Protein AF-A0A7J2IS42-F1 (afdb_monomer_lite)

Foldseek 3Di:
DWDKDKDKDKDWDAWDQQAWDDDPDDQETHFDWDADPVGFIKGWAQQVSVLVVVQVVCVVVVQDAFDADPVRHTPQPDPDDDLSSLLSCLVPHQSCLQQKDWADDPDPPDDIDIDHHQKGKHMKIWPDTDDFDWDWDFADDPPDDGTDTHIYHTDHRIMIIMMMMGRPVSRSDSD

Sequence (175 aa):
MRCFVNIGYLTKVNINSLNSGESPGTNIVVIKRLQDSKGDYYVYVSGQALRYYLKETMNELGMPLTKIDKKGKYKINASAKGKERYKEIVRNHPDLDLFGFMEAVREEKEMALRRWSPVKVSPLISIYPWKGESDLLTRRKEGQAGGDLVKVEVNAFNFMRGTIMVDVDAVGSYV

Radius of gyration: 20.94 Å; chains: 1; bounding box: 51×48×54 Å

Structure (mmCIF, N/CA/C/O backbone):
data_AF-A0A7J2IS42-F1
#
_entry.id   AF-A0A7J2IS42-F1
#
loop_
_atom_site.group_PDB
_atom_site.id
_atom_site.type_symbol
_atom_site.label_atom_id
_atom_site.label_alt_id
_atom_site.label_comp_id
_atom_site.label_asym_id
_atom_site.label_entity_id
_atom_site.label_seq_id
_atom_site.pdbx_PDB_ins_code
_atom_site.Cartn_x
_atom_site.Cartn_y
_atom_site.Cartn_z
_atom_site.occupancy
_atom_site.B_iso_or_equiv
_atom_site.auth_seq_id
_atom_site.auth_comp_id
_atom_site.auth_asym_id
_atom_site.auth_atom_id
_atom_site.pdbx_PDB_model_num
ATOM 1 N N . MET A 1 1 ? -23.969 -13.643 9.772 1.00 82.25 1 MET A N 1
ATOM 2 C CA . MET A 1 1 ? -22.985 -14.086 8.758 1.00 82.25 1 MET A CA 1
ATOM 3 C C . MET A 1 1 ? -22.180 -12.863 8.368 1.00 82.25 1 MET A C 1
ATOM 5 O O . MET A 1 1 ? -22.809 -11.833 8.190 1.00 82.25 1 MET A O 1
ATOM 9 N N . ARG A 1 2 ? -20.843 -12.947 8.339 1.00 92.31 2 ARG A N 1
ATOM 10 C CA . ARG A 1 2 ? -19.980 -11.784 8.079 1.00 92.31 2 ARG A CA 1
ATOM 11 C C . ARG A 1 2 ? -19.777 -11.580 6.572 1.00 92.31 2 ARG A C 1
ATOM 13 O O . ARG A 1 2 ? -19.490 -12.559 5.885 1.00 92.31 2 ARG A O 1
ATOM 20 N N . CYS A 1 3 ? -19.937 -10.361 6.067 1.00 96.56 3 CYS A N 1
ATOM 21 C CA . CYS A 1 3 ? -19.856 -10.006 4.653 1.00 96.56 3 CYS A CA 1
ATOM 22 C C . CYS A 1 3 ? -18.469 -9.471 4.274 1.00 96.56 3 CYS A C 1
ATOM 24 O O . CYS A 1 3 ? -17.939 -8.551 4.901 1.00 96.56 3 CYS A O 1
ATOM 26 N N . PHE A 1 4 ? -17.902 -10.024 3.200 1.00 97.00 4 PHE A N 1
ATOM 27 C CA . PHE A 1 4 ? -16.612 -9.614 2.653 1.00 97.00 4 PHE A CA 1
ATOM 28 C C . PHE A 1 4 ? -16.733 -9.304 1.163 1.00 97.00 4 PHE A C 1
ATOM 30 O O . PHE A 1 4 ? -17.318 -10.078 0.407 1.00 97.00 4 PHE A O 1
ATOM 37 N N . VAL A 1 5 ? -16.107 -8.210 0.736 1.00 98.00 5 VAL A N 1
ATOM 38 C CA . VAL A 1 5 ? -15.935 -7.848 -0.674 1.00 98.00 5 VAL A CA 1
ATOM 39 C C . VAL A 1 5 ? -14.477 -8.065 -1.058 1.00 98.00 5 VAL A C 1
ATOM 41 O O . VAL A 1 5 ? -13.568 -7.570 -0.391 1.00 98.00 5 VAL A O 1
ATOM 44 N N . ASN A 1 6 ? -14.250 -8.807 -2.138 1.00 97.62 6 ASN A N 1
ATOM 45 C CA . ASN A 1 6 ? -12.927 -9.043 -2.704 1.00 97.62 6 ASN A CA 1
ATOM 46 C C . ASN A 1 6 ? -12.843 -8.386 -4.086 1.00 97.62 6 ASN A C 1
ATOM 48 O O . ASN A 1 6 ? -13.653 -8.675 -4.963 1.00 97.62 6 ASN A O 1
ATOM 52 N N . ILE A 1 7 ? -11.868 -7.498 -4.257 1.00 97.50 7 ILE A N 1
ATOM 53 C CA . ILE A 1 7 ? -11.640 -6.725 -5.474 1.00 97.50 7 ILE A CA 1
ATOM 54 C C . ILE A 1 7 ? -10.262 -7.099 -6.011 1.00 97.50 7 ILE A C 1
ATOM 56 O O . ILE A 1 7 ? -9.243 -6.614 -5.518 1.00 97.50 7 ILE A O 1
ATOM 60 N N . GLY A 1 8 ? -10.226 -7.956 -7.028 1.00 97.19 8 GLY A N 1
ATOM 61 C CA . GLY A 1 8 ? -9.030 -8.202 -7.831 1.00 97.19 8 GLY A CA 1
ATOM 62 C C . GLY A 1 8 ? -8.955 -7.212 -8.990 1.00 97.19 8 GLY A C 1
ATOM 63 O O . GLY A 1 8 ? -9.964 -6.952 -9.640 1.00 97.19 8 GLY A O 1
ATOM 64 N N . TYR A 1 9 ? -7.776 -6.656 -9.258 1.00 95.69 9 TYR A N 1
ATOM 65 C CA . TYR A 1 9 ? -7.603 -5.684 -10.336 1.00 95.69 9 TYR A CA 1
ATOM 66 C C . TYR A 1 9 ? -6.261 -5.836 -11.051 1.00 95.69 9 TYR A C 1
ATOM 68 O O . TYR A 1 9 ? -5.261 -6.279 -10.476 1.00 95.69 9 TYR A O 1
ATOM 76 N N . LEU A 1 10 ? -6.264 -5.430 -12.321 1.00 95.88 10 LEU A N 1
ATOM 77 C CA . LEU A 1 10 ? -5.091 -5.266 -13.168 1.00 95.88 10 LEU A CA 1
ATOM 78 C C . LEU A 1 10 ? -5.017 -3.806 -13.596 1.00 95.88 10 LEU A C 1
ATOM 80 O O . LEU A 1 10 ? -5.980 -3.274 -14.144 1.00 95.88 10 LEU A O 1
ATOM 84 N N . THR A 1 11 ? -3.879 -3.165 -13.361 1.00 92.06 11 THR A N 1
ATOM 85 C CA . THR A 1 11 ? -3.641 -1.785 -13.786 1.00 92.06 11 THR A CA 1
ATOM 86 C C . THR A 1 11 ? -2.500 -1.732 -14.786 1.00 92.06 11 THR A C 1
ATOM 88 O O . THR A 1 11 ? -1.454 -2.352 -14.579 1.00 92.06 11 THR A O 1
ATOM 91 N N . LYS A 1 12 ? -2.702 -1.018 -15.895 1.00 91.88 12 LYS A N 1
ATOM 92 C CA . LYS A 1 12 ? -1.640 -0.771 -16.870 1.00 91.88 12 LYS A CA 1
ATOM 93 C C . LYS A 1 12 ? -0.715 0.305 -16.315 1.00 91.88 12 LYS A C 1
ATOM 95 O O . LYS A 1 12 ? -1.165 1.390 -15.959 1.00 91.88 12 LYS A O 1
ATOM 100 N N . VAL A 1 13 ? 0.578 0.016 -16.292 1.00 86.12 13 VAL A N 1
ATOM 101 C CA . VAL A 1 13 ? 1.616 0.941 -15.843 1.00 86.12 13 VAL A CA 1
ATOM 102 C C . VAL A 1 13 ? 2.564 1.181 -17.018 1.00 86.12 13 VAL A C 1
ATOM 104 O O . VAL A 1 13 ? 3.194 0.257 -17.532 1.00 86.12 13 VAL A O 1
ATOM 107 N N . ASN A 1 14 ? 2.615 2.429 -17.487 1.00 80.94 14 ASN A N 1
ATOM 108 C CA . ASN A 1 14 ? 3.615 2.879 -18.462 1.00 80.94 14 ASN A CA 1
ATOM 109 C C . ASN A 1 14 ? 4.920 3.235 -17.728 1.00 80.94 14 ASN A C 1
ATOM 111 O O . ASN A 1 14 ? 5.054 2.869 -16.569 1.00 80.94 14 ASN A O 1
ATOM 115 N N . ILE A 1 15 ? 5.857 3.935 -18.380 1.00 80.12 15 ILE A N 1
ATOM 116 C CA . ILE A 1 15 ? 7.155 4.341 -17.805 1.00 80.12 15 ILE A CA 1
ATOM 117 C C . ILE A 1 15 ? 6.951 4.950 -16.409 1.00 80.12 15 ILE A C 1
ATOM 119 O O . ILE A 1 15 ? 6.443 6.063 -16.283 1.00 80.12 15 ILE A O 1
ATOM 123 N N . ASN A 1 16 ? 7.278 4.189 -15.361 1.00 78.69 16 ASN A N 1
ATOM 124 C CA . ASN A 1 16 ? 6.993 4.594 -13.988 1.00 78.69 16 ASN A CA 1
ATOM 125 C C . ASN A 1 16 ? 7.941 3.951 -12.967 1.00 78.69 16 ASN A C 1
ATOM 127 O O . ASN A 1 16 ? 8.417 2.832 -13.155 1.00 78.69 16 ASN A O 1
ATOM 131 N N . SER A 1 17 ? 8.142 4.644 -11.847 1.00 87.00 17 SER A N 1
ATOM 132 C CA . SER A 1 17 ? 8.890 4.204 -10.666 1.00 87.00 17 SER A CA 1
ATOM 133 C C . SER A 1 17 ? 8.011 4.378 -9.421 1.00 87.00 17 SER A C 1
ATOM 135 O O . SER A 1 17 ? 8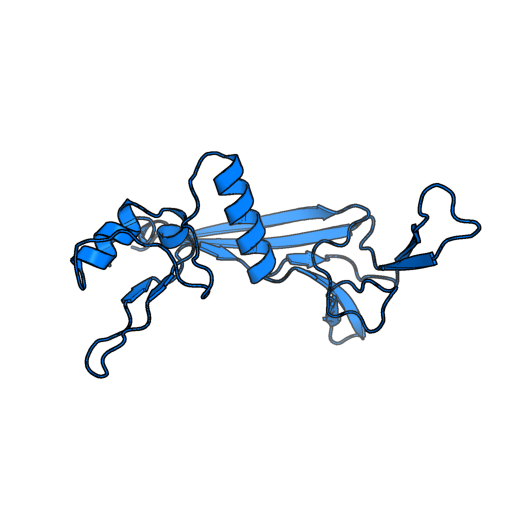.277 5.196 -8.547 1.00 87.00 17 SER A O 1
ATOM 137 N N . LEU A 1 18 ? 6.902 3.625 -9.375 1.00 86.38 18 LEU A N 1
ATOM 138 C CA . LEU A 1 18 ? 5.846 3.787 -8.362 1.00 86.38 18 LEU A CA 1
ATOM 139 C C . LEU A 1 18 ? 6.361 3.651 -6.929 1.00 86.38 18 LEU A C 1
ATOM 141 O O . LEU A 1 18 ? 5.939 4.391 -6.048 1.00 86.38 18 LEU A O 1
ATOM 145 N N . ASN A 1 19 ? 7.257 2.696 -6.674 1.00 90.50 19 ASN A N 1
ATOM 146 C CA . ASN A 1 19 ? 7.807 2.487 -5.343 1.00 90.50 19 ASN A CA 1
ATOM 147 C C . ASN A 1 19 ? 9.297 2.163 -5.410 1.00 90.50 19 ASN A C 1
ATOM 149 O O . ASN A 1 19 ? 9.695 1.028 -5.677 1.00 90.50 19 ASN A O 1
ATOM 153 N N . SER A 1 20 ? 10.113 3.178 -5.146 1.00 90.12 20 SER A N 1
ATOM 154 C CA . SER A 1 20 ? 11.564 3.042 -5.150 1.00 90.12 20 SER A CA 1
ATOM 155 C C . SER A 1 20 ? 12.0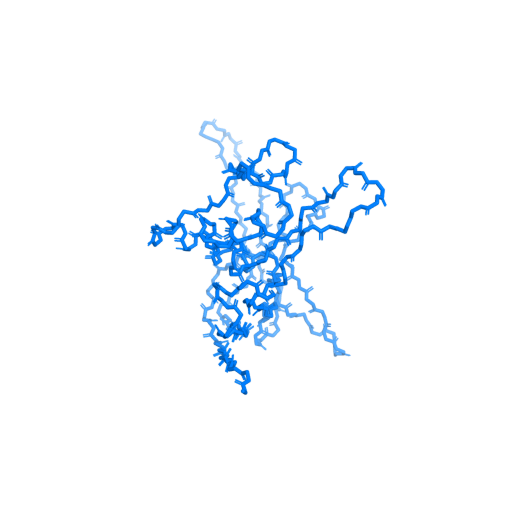72 2.331 -3.894 1.00 90.12 20 SER A C 1
ATOM 157 O O . SER A 1 20 ? 11.499 2.438 -2.803 1.00 90.12 20 SER A O 1
ATOM 159 N N . GLY A 1 21 ? 13.128 1.546 -4.075 1.00 86.50 21 GLY A N 1
ATOM 160 C CA . GLY A 1 21 ? 13.893 0.923 -3.005 1.00 86.50 21 GLY A CA 1
ATOM 161 C C . GLY A 1 21 ? 14.931 1.872 -2.417 1.00 86.50 21 GLY A C 1
ATOM 162 O O . GLY A 1 21 ? 15.019 3.043 -2.787 1.00 86.50 21 GLY A O 1
ATOM 163 N N . GLU A 1 22 ? 15.725 1.344 -1.493 1.00 85.19 22 GLU A N 1
ATOM 164 C CA . GLU A 1 22 ? 16.918 2.033 -1.015 1.00 85.19 22 GLU A CA 1
ATOM 165 C C . GLU A 1 22 ? 17.932 2.134 -2.152 1.00 85.19 22 GLU A C 1
ATOM 167 O O . GLU A 1 22 ? 18.241 1.138 -2.810 1.00 85.19 22 GLU A O 1
ATOM 172 N N . SER A 1 23 ? 18.414 3.347 -2.416 1.00 80.75 23 SER A N 1
ATOM 173 C CA . SER A 1 23 ? 19.363 3.548 -3.499 1.00 80.75 23 SER A CA 1
ATOM 174 C C . SER A 1 23 ? 20.772 3.109 -3.093 1.00 80.75 23 SER A C 1
ATOM 176 O O . SER A 1 23 ? 21.260 3.550 -2.053 1.00 80.75 23 SER A O 1
ATOM 178 N N . PRO A 1 24 ? 21.477 2.332 -3.938 1.00 79.88 24 PRO A N 1
ATOM 179 C CA . PRO A 1 24 ? 22.869 1.962 -3.701 1.00 79.88 24 PRO A CA 1
ATOM 180 C C . PRO A 1 24 ? 23.859 3.125 -3.912 1.00 79.88 24 PRO A C 1
ATOM 182 O O . PRO A 1 24 ? 25.057 2.942 -3.719 1.00 79.88 24 PRO A O 1
ATOM 185 N N . GLY A 1 25 ? 23.404 4.312 -4.338 1.00 79.69 25 GLY A N 1
ATOM 186 C CA . GLY A 1 25 ? 24.275 5.461 -4.591 1.00 79.69 25 GLY A CA 1
ATOM 187 C C . GLY A 1 25 ? 23.528 6.781 -4.795 1.00 79.69 25 GLY A C 1
ATOM 188 O O . GLY A 1 25 ? 22.305 6.842 -4.844 1.00 79.69 25 GLY A O 1
ATOM 189 N N . THR A 1 26 ? 24.266 7.879 -4.940 1.00 73.19 26 THR A N 1
ATOM 190 C CA . THR A 1 26 ? 23.688 9.237 -4.922 1.00 73.19 26 THR A CA 1
ATOM 191 C C . THR A 1 26 ? 22.896 9.623 -6.178 1.00 73.19 26 THR A C 1
ATOM 193 O O . THR A 1 26 ? 22.064 10.524 -6.105 1.00 73.19 26 THR A O 1
ATOM 196 N N . ASN A 1 27 ? 23.107 8.937 -7.309 1.00 85.56 27 ASN A N 1
ATOM 197 C CA . ASN A 1 27 ? 22.500 9.265 -8.610 1.00 85.56 27 ASN A CA 1
ATOM 198 C C . ASN A 1 27 ? 21.794 8.070 -9.279 1.00 85.56 27 ASN A C 1
ATOM 200 O O . ASN A 1 27 ? 21.657 8.021 -10.503 1.00 85.56 27 ASN A O 1
ATOM 204 N N . ILE A 1 28 ? 21.355 7.094 -8.485 1.00 88.69 28 ILE A N 1
ATOM 205 C CA . ILE A 1 28 ? 20.553 5.964 -8.963 1.00 88.69 28 ILE A CA 1
ATOM 206 C C . ILE A 1 28 ? 19.240 5.954 -8.181 1.00 88.69 28 ILE A C 1
ATOM 208 O O . ILE A 1 28 ? 19.220 6.255 -6.993 1.00 88.69 28 ILE A O 1
ATOM 212 N N . VAL A 1 29 ? 18.134 5.631 -8.836 1.00 90.31 29 VAL A N 1
ATOM 213 C CA . VAL A 1 29 ? 16.859 5.312 -8.192 1.00 90.31 29 VAL A CA 1
ATOM 214 C C . VAL A 1 29 ? 16.505 3.901 -8.616 1.00 90.31 29 VAL A C 1
ATOM 216 O O . VAL A 1 29 ? 16.302 3.645 -9.800 1.00 90.31 29 VAL A O 1
ATOM 219 N N . VAL A 1 30 ? 16.467 2.984 -7.654 1.00 92.75 30 VAL A N 1
ATOM 220 C CA . VAL A 1 30 ? 16.126 1.582 -7.912 1.00 92.75 30 VAL A CA 1
ATOM 221 C C . VAL A 1 30 ? 14.655 1.340 -7.634 1.00 92.75 30 VAL A C 1
ATOM 223 O O . VAL A 1 30 ? 14.099 1.877 -6.675 1.00 92.75 30 VAL A O 1
ATOM 226 N N . ILE A 1 31 ? 14.014 0.518 -8.453 1.00 92.94 31 ILE A N 1
ATOM 227 C CA . ILE A 1 31 ? 12.640 0.084 -8.212 1.00 92.94 31 ILE A CA 1
ATOM 228 C C . ILE A 1 31 ? 12.654 -1.107 -7.261 1.00 92.94 31 ILE A C 1
ATOM 230 O O . ILE A 1 31 ? 13.487 -2.008 -7.377 1.00 92.94 31 ILE A O 1
ATOM 234 N N . LYS A 1 32 ? 11.697 -1.158 -6.326 1.00 94.69 32 LYS A N 1
ATOM 235 C CA . LYS A 1 32 ? 11.507 -2.374 -5.536 1.00 94.69 32 LYS A CA 1
ATOM 236 C C . LYS A 1 32 ? 11.060 -3.517 -6.437 1.00 94.69 32 LYS A C 1
ATOM 238 O O . LYS A 1 32 ? 10.106 -3.394 -7.203 1.00 94.69 32 LYS A O 1
ATOM 243 N N . ARG A 1 33 ? 11.729 -4.654 -6.295 1.00 93.69 33 ARG A N 1
ATOM 244 C CA . ARG A 1 33 ? 11.474 -5.861 -7.074 1.00 93.69 33 ARG A CA 1
ATOM 245 C C . ARG A 1 33 ? 11.582 -7.107 -6.206 1.00 93.69 33 ARG A C 1
ATOM 247 O O . ARG A 1 33 ? 12.299 -7.108 -5.210 1.00 93.69 33 ARG A O 1
ATOM 254 N N . LEU A 1 34 ? 10.862 -8.151 -6.593 1.00 94.25 34 LEU A N 1
ATOM 255 C CA . LEU A 1 34 ? 10.933 -9.491 -6.014 1.00 94.25 34 LEU A CA 1
ATOM 256 C C . LEU A 1 34 ? 11.497 -10.448 -7.057 1.00 94.25 34 LEU A C 1
ATOM 258 O O . LEU A 1 34 ? 11.229 -10.266 -8.240 1.00 94.25 34 LEU A O 1
ATOM 262 N N . GLN A 1 35 ? 12.249 -11.454 -6.627 1.00 96.00 35 GLN A N 1
ATOM 263 C CA . GLN A 1 35 ? 12.743 -12.507 -7.509 1.00 96.00 35 GLN A CA 1
ATOM 264 C C . GLN A 1 35 ? 11.895 -13.766 -7.336 1.00 96.00 35 GLN A C 1
ATOM 266 O O . GLN A 1 35 ? 11.585 -14.143 -6.203 1.00 96.00 35 GLN A O 1
ATOM 271 N N . ASP A 1 36 ? 11.503 -14.399 -8.439 1.00 95.62 36 ASP A N 1
ATOM 272 C CA . ASP A 1 36 ? 10.858 -15.710 -8.396 1.00 95.62 36 ASP A CA 1
ATOM 273 C C . ASP A 1 36 ? 11.884 -16.856 -8.310 1.00 95.62 36 ASP A C 1
ATOM 275 O O . ASP A 1 36 ? 13.098 -16.651 -8.330 1.00 95.62 36 ASP A O 1
ATOM 279 N N . SER A 1 37 ? 11.401 -18.097 -8.222 1.00 96.25 37 SER A N 1
ATOM 280 C CA . SER A 1 37 ? 12.262 -19.283 -8.122 1.00 96.25 37 SER A CA 1
ATOM 281 C C . SER A 1 37 ? 13.085 -19.575 -9.384 1.00 96.25 37 SER A C 1
ATOM 283 O O . SER A 1 37 ? 13.959 -20.436 -9.343 1.00 96.25 37 SER A O 1
ATOM 285 N N . LYS A 1 38 ? 12.782 -18.924 -10.513 1.00 96.25 38 LYS A N 1
ATOM 286 C CA . LYS A 1 38 ? 13.505 -19.063 -11.786 1.00 96.25 38 LYS A CA 1
ATOM 287 C C . LYS A 1 38 ? 14.550 -17.964 -11.977 1.00 96.25 38 LYS A C 1
ATOM 289 O O . LYS A 1 38 ? 15.331 -18.033 -12.920 1.00 96.25 38 LYS A O 1
ATOM 294 N N . GLY A 1 39 ? 14.582 -16.982 -11.079 1.00 96.00 39 GLY A N 1
ATOM 295 C CA . GLY A 1 39 ? 15.507 -15.860 -11.127 1.00 96.00 39 GLY A CA 1
ATOM 296 C C . GLY A 1 39 ? 14.946 -14.617 -11.818 1.00 96.00 39 GLY A C 1
ATOM 297 O O . GLY A 1 39 ? 15.656 -13.612 -11.878 1.00 96.00 39 GLY A O 1
ATOM 298 N N . ASP A 1 40 ? 13.697 -14.645 -12.293 1.00 96.69 40 ASP A N 1
ATOM 299 C CA . ASP A 1 40 ? 13.052 -13.491 -12.918 1.00 96.69 40 ASP A CA 1
ATOM 300 C C . ASP A 1 40 ? 12.655 -12.456 -11.856 1.00 96.69 40 ASP A C 1
ATOM 302 O O . ASP A 1 40 ? 12.121 -12.790 -10.794 1.00 96.69 40 ASP A O 1
ATOM 306 N N . TYR A 1 41 ? 12.897 -11.177 -12.150 1.00 95.75 41 TYR A N 1
ATOM 307 C CA . TYR A 1 41 ? 12.531 -10.069 -11.270 1.00 95.75 41 TYR A CA 1
ATOM 308 C C . TYR A 1 41 ? 11.174 -9.476 -11.646 1.00 95.75 41 TYR A C 1
ATOM 310 O O . TYR A 1 41 ? 10.918 -9.192 -12.810 1.00 95.75 41 TYR A O 1
ATOM 318 N N . TYR A 1 42 ? 10.335 -9.191 -10.655 1.00 95.69 42 TYR A N 1
ATOM 319 C CA . TYR A 1 42 ? 9.023 -8.566 -10.820 1.00 95.69 42 TYR A CA 1
ATOM 320 C C . TYR A 1 42 ? 8.954 -7.284 -10.006 1.00 95.69 42 TYR A C 1
ATOM 322 O O . TYR A 1 42 ? 9.331 -7.267 -8.834 1.00 95.69 42 TYR A O 1
ATOM 330 N N . VAL A 1 43 ? 8.444 -6.214 -10.610 1.00 95.19 43 VAL A N 1
ATOM 331 C CA . VAL A 1 43 ? 8.283 -4.921 -9.939 1.00 95.19 43 VAL A CA 1
ATOM 332 C C . VAL A 1 43 ? 7.234 -5.040 -8.842 1.00 95.19 43 VAL A C 1
ATOM 334 O O . VAL A 1 43 ? 6.177 -5.638 -9.040 1.00 95.19 43 VAL A O 1
ATOM 337 N N . TYR A 1 44 ? 7.532 -4.455 -7.687 1.00 94.44 44 TYR A N 1
ATOM 338 C CA . TYR A 1 44 ? 6.771 -4.585 -6.454 1.00 94.44 44 TYR A CA 1
ATOM 339 C C . TYR A 1 44 ? 6.458 -3.210 -5.860 1.00 94.44 44 TYR A C 1
ATOM 341 O O . TYR A 1 44 ? 7.353 -2.407 -5.610 1.00 94.44 44 TYR A O 1
ATOM 349 N N . VAL A 1 45 ? 5.188 -2.960 -5.555 1.00 95.12 45 VAL A N 1
ATOM 350 C CA . VAL A 1 45 ? 4.754 -1.832 -4.718 1.00 95.12 45 VAL A CA 1
ATOM 351 C C . VAL A 1 45 ? 4.274 -2.394 -3.393 1.00 95.12 45 VAL A C 1
ATOM 353 O O . VAL A 1 45 ? 3.399 -3.262 -3.356 1.00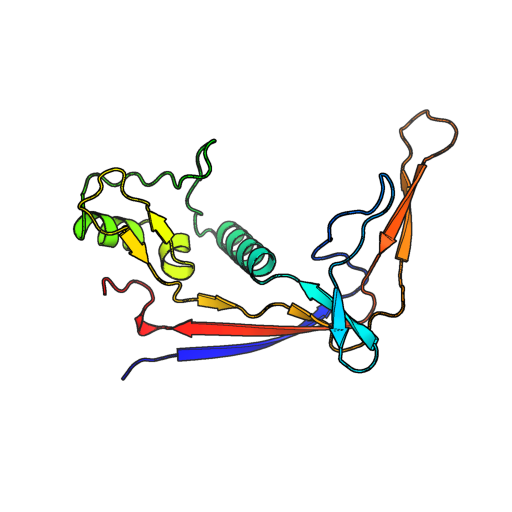 95.12 45 VAL A O 1
ATOM 356 N N . SER A 1 46 ? 4.837 -1.897 -2.291 1.00 95.38 46 SER A N 1
ATOM 357 C CA . SER A 1 46 ? 4.490 -2.410 -0.969 1.00 95.38 46 SER A CA 1
ATOM 358 C C . SER A 1 46 ? 3.032 -2.130 -0.602 1.00 95.38 46 SER A C 1
ATOM 360 O O . SER A 1 46 ? 2.456 -1.110 -0.980 1.00 95.38 46 SER A O 1
ATOM 362 N N . GLY A 1 47 ? 2.445 -2.998 0.228 1.00 94.56 47 GLY A N 1
ATOM 363 C CA . GLY A 1 47 ? 1.109 -2.749 0.780 1.00 94.56 47 GLY A CA 1
ATOM 364 C C . GLY A 1 47 ? 1.036 -1.453 1.603 1.00 94.56 47 GLY A C 1
ATOM 365 O O . GLY A 1 47 ? -0.008 -0.814 1.652 1.00 94.56 47 GLY A O 1
ATOM 366 N N . GLN A 1 48 ? 2.149 -1.019 2.207 1.00 93.12 48 GLN A N 1
ATOM 367 C CA . GLN A 1 48 ? 2.235 0.273 2.897 1.00 93.12 48 GLN A CA 1
ATOM 368 C C . GLN A 1 48 ? 2.103 1.448 1.921 1.00 93.12 48 GLN A C 1
ATOM 370 O O . GLN A 1 48 ? 1.319 2.356 2.182 1.00 93.12 48 GLN A O 1
ATOM 375 N N . ALA A 1 49 ? 2.824 1.407 0.796 1.00 94.31 49 ALA A N 1
ATOM 376 C CA . ALA A 1 49 ? 2.746 2.432 -0.239 1.00 94.31 49 ALA A CA 1
ATOM 377 C C . ALA A 1 49 ? 1.343 2.480 -0.857 1.00 94.31 49 ALA A C 1
ATOM 379 O O . ALA A 1 49 ? 0.748 3.546 -0.948 1.00 94.31 49 ALA A O 1
ATOM 380 N N . LEU A 1 50 ? 0.758 1.321 -1.171 1.00 94.00 50 LEU A N 1
ATOM 381 C CA . LEU A 1 50 ? -0.595 1.260 -1.720 1.00 94.00 50 LEU A CA 1
ATOM 382 C C . LEU A 1 50 ? -1.652 1.812 -0.748 1.00 94.00 50 LEU A C 1
ATOM 384 O O . LEU A 1 50 ? -2.548 2.540 -1.163 1.00 94.00 50 LEU A O 1
ATOM 388 N N . ARG A 1 51 ? -1.540 1.516 0.554 1.00 94.38 51 ARG A N 1
ATOM 389 C CA . ARG A 1 51 ? -2.423 2.112 1.574 1.00 94.38 51 ARG A CA 1
ATOM 390 C C . ARG A 1 51 ? -2.251 3.618 1.672 1.00 94.38 51 ARG A C 1
ATOM 392 O O . ARG A 1 51 ? -3.240 4.313 1.869 1.00 94.38 51 ARG A O 1
ATOM 399 N N . TYR A 1 52 ? -1.020 4.106 1.553 1.00 92.81 52 TYR A N 1
ATOM 400 C CA . TYR A 1 52 ? -0.755 5.536 1.505 1.00 92.81 52 TYR A CA 1
ATOM 401 C C . TYR A 1 52 ? -1.448 6.179 0.296 1.00 92.81 52 TYR A C 1
ATOM 403 O O . TYR A 1 52 ? -2.211 7.117 0.487 1.00 92.81 52 TYR A O 1
ATOM 411 N N . TYR A 1 53 ? -1.313 5.607 -0.905 1.00 93.31 53 TYR A N 1
ATOM 412 C CA . TYR A 1 53 ? -1.996 6.115 -2.102 1.00 93.31 53 TYR A CA 1
ATOM 413 C C . TYR A 1 53 ? -3.517 6.128 -1.950 1.00 93.31 53 TYR A C 1
ATOM 415 O O . TYR A 1 53 ? -4.146 7.129 -2.263 1.00 93.31 53 TYR A O 1
ATOM 423 N N . LEU A 1 54 ? -4.111 5.060 -1.403 1.00 93.81 54 LEU A N 1
ATOM 424 C CA . LEU A 1 54 ? -5.553 5.024 -1.143 1.00 93.81 54 LEU A CA 1
ATOM 425 C C . LEU A 1 54 ? -5.992 6.122 -0.165 1.00 93.81 54 LEU A C 1
ATOM 427 O O . LEU A 1 54 ? -7.029 6.742 -0.381 1.00 93.81 54 LEU A O 1
ATOM 431 N N . LYS A 1 55 ? -5.211 6.381 0.892 1.00 93.44 55 LYS A N 1
ATOM 432 C CA . LYS A 1 55 ? -5.486 7.477 1.831 1.00 93.44 55 LYS A CA 1
ATOM 433 C C . LYS A 1 55 ? -5.398 8.842 1.148 1.00 93.44 55 LYS A C 1
ATOM 435 O O . LYS A 1 55 ? -6.297 9.653 1.334 1.00 93.44 55 LYS A O 1
ATOM 440 N N . GLU A 1 56 ? -4.366 9.091 0.347 1.00 93.31 56 GLU A N 1
ATOM 441 C CA . GLU A 1 56 ? -4.246 10.348 -0.405 1.00 93.31 56 GLU A CA 1
ATOM 442 C C . GLU A 1 56 ? -5.427 10.533 -1.369 1.00 93.31 56 GLU A C 1
ATOM 444 O O . GLU A 1 56 ? -6.069 11.578 -1.347 1.00 93.31 56 GLU A O 1
ATOM 449 N N . THR A 1 57 ? -5.825 9.494 -2.111 1.00 93.56 57 THR A N 1
ATOM 450 C CA . THR A 1 57 ? -7.022 9.552 -2.967 1.00 93.56 57 THR A CA 1
ATOM 451 C C . THR A 1 57 ? -8.294 9.826 -2.162 1.00 93.56 57 THR A C 1
ATOM 453 O O . THR A 1 57 ? -9.138 10.608 -2.585 1.00 93.56 57 THR A O 1
ATOM 456 N N . MET A 1 58 ? -8.455 9.232 -0.977 1.00 92.81 58 MET A N 1
ATOM 457 C CA . MET A 1 58 ? -9.589 9.551 -0.100 1.00 92.81 58 MET A CA 1
ATOM 458 C C . MET A 1 58 ? -9.596 11.026 0.314 1.00 92.81 58 MET A C 1
ATOM 460 O O . MET A 1 58 ? -10.658 11.645 0.313 1.00 92.81 58 MET A O 1
ATOM 464 N N . ASN A 1 59 ? -8.425 11.592 0.612 1.00 93.25 59 ASN A N 1
ATOM 465 C CA . ASN A 1 59 ? -8.270 13.012 0.917 1.00 93.25 59 ASN A CA 1
ATOM 466 C C . ASN A 1 59 ? -8.685 13.898 -0.264 1.00 93.25 59 ASN A C 1
ATOM 468 O O . ASN A 1 59 ? -9.440 14.851 -0.083 1.00 93.25 59 ASN A O 1
ATOM 472 N N . GLU A 1 60 ? -8.239 13.556 -1.475 1.00 94.00 60 GLU A N 1
ATOM 473 C CA . GLU A 1 60 ? -8.607 14.245 -2.720 1.00 94.00 60 GLU A CA 1
ATOM 474 C C . GLU A 1 60 ? -10.116 14.179 -2.998 1.00 94.00 60 GLU A C 1
ATOM 476 O O . GLU A 1 60 ? -10.703 15.147 -3.476 1.00 94.00 60 GLU A O 1
ATOM 481 N N . LEU A 1 61 ? -10.765 13.068 -2.635 1.00 94.81 61 LEU A N 1
ATOM 482 C CA . LEU A 1 61 ? -12.217 12.879 -2.732 1.00 94.81 61 LEU A CA 1
ATOM 483 C C . LEU A 1 61 ? -13.006 13.546 -1.587 1.00 94.81 61 LEU A C 1
ATOM 485 O O . LEU A 1 61 ? -14.217 13.357 -1.480 1.00 94.81 61 LEU A O 1
ATOM 489 N N . GLY A 1 62 ? -12.345 14.332 -0.731 1.00 92.00 62 GLY A N 1
ATOM 490 C CA . GLY A 1 62 ? -12.980 15.114 0.331 1.00 92.00 62 GLY A CA 1
ATOM 491 C C . GLY A 1 62 ? -13.153 14.380 1.661 1.00 92.00 62 GLY A C 1
ATOM 492 O O . GLY A 1 62 ? -13.804 14.907 2.563 1.00 92.00 62 GLY A O 1
ATOM 493 N N . MET A 1 63 ? -12.572 13.188 1.824 1.00 90.25 63 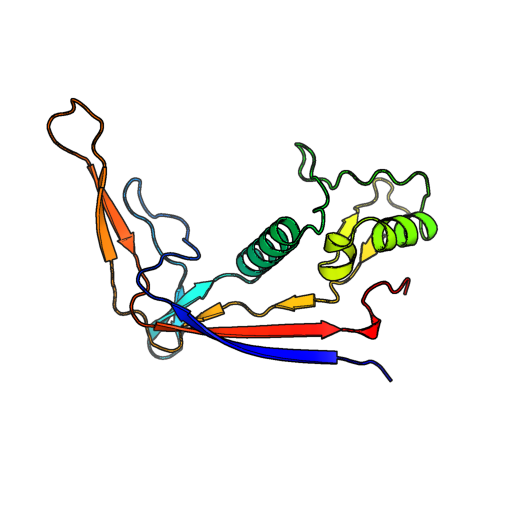MET A N 1
ATOM 494 C CA . MET A 1 63 ? -12.568 12.478 3.100 1.00 90.25 63 MET A CA 1
ATOM 495 C C . MET A 1 63 ? -11.331 12.871 3.923 1.00 90.25 63 MET A C 1
ATOM 497 O O . MET A 1 63 ? -10.214 12.502 3.562 1.00 90.25 63 MET A O 1
ATOM 501 N N . PRO A 1 64 ? -11.490 13.593 5.046 1.00 85.44 64 PRO A N 1
ATOM 502 C CA . PRO A 1 64 ? -10.356 14.137 5.777 1.00 85.44 64 PRO A CA 1
ATOM 503 C C . PRO A 1 64 ? -9.503 13.030 6.403 1.00 85.44 64 PRO A C 1
ATOM 505 O O . PRO A 1 64 ? -10.012 12.147 7.096 1.00 85.44 64 PRO A O 1
ATOM 508 N N . LEU A 1 65 ? -8.186 13.120 6.211 1.00 91.25 65 LEU A N 1
ATOM 509 C CA . LEU A 1 65 ? -7.231 12.233 6.870 1.00 91.25 65 LEU A CA 1
ATOM 510 C C . LEU A 1 65 ? -6.928 12.680 8.296 1.00 91.25 65 LEU A C 1
ATOM 512 O O . LEU A 1 65 ? -6.750 13.869 8.590 1.00 91.25 65 LEU A O 1
ATOM 516 N N . THR A 1 66 ? -6.777 11.704 9.188 1.00 91.62 66 THR A N 1
ATOM 517 C CA . THR A 1 66 ? -6.346 11.973 10.556 1.00 91.62 66 THR A CA 1
ATOM 518 C C . THR A 1 66 ? -4.917 12.498 10.582 1.00 91.62 66 THR A C 1
ATOM 520 O O . THR A 1 66 ? -3.964 11.811 10.214 1.00 91.62 66 THR A O 1
ATOM 523 N N . LYS A 1 67 ? -4.758 13.731 11.071 1.00 88.56 67 LYS A N 1
ATOM 524 C CA . LYS A 1 67 ? -3.452 14.387 11.176 1.00 88.56 67 LYS A CA 1
ATOM 525 C C . LYS A 1 67 ? -2.541 13.640 12.140 1.00 88.56 67 LYS A C 1
ATOM 527 O O . LYS A 1 67 ? -2.977 13.141 13.176 1.00 88.56 67 LYS A O 1
ATOM 532 N N . ILE A 1 68 ? -1.253 13.657 11.833 1.00 85.38 68 ILE A N 1
ATOM 533 C CA . ILE A 1 68 ? -0.199 13.091 12.668 1.00 85.38 68 ILE A CA 1
ATOM 534 C C . ILE A 1 68 ? 0.619 14.245 13.275 1.00 85.38 68 ILE A C 1
ATOM 536 O O . ILE A 1 68 ? 0.757 15.315 12.678 1.00 85.38 68 ILE A O 1
ATOM 540 N N . ASP A 1 69 ? 1.092 14.089 14.508 1.00 84.44 69 ASP A N 1
ATOM 541 C CA . ASP A 1 69 ? 2.003 15.033 15.152 1.00 84.44 69 ASP A CA 1
ATOM 542 C C . ASP A 1 69 ? 3.473 14.813 14.742 1.00 84.44 69 ASP A C 1
ATOM 544 O O . ASP A 1 69 ? 3.818 13.874 14.028 1.00 84.44 69 ASP A O 1
ATOM 548 N N . LYS A 1 70 ? 4.377 15.682 15.215 1.00 83.38 70 LYS A N 1
ATOM 549 C CA . LYS A 1 70 ? 5.821 15.576 14.923 1.00 83.38 70 LYS A CA 1
ATOM 550 C C . LYS A 1 70 ? 6.467 14.287 15.461 1.00 83.38 70 LYS A C 1
ATOM 552 O O . LYS A 1 70 ? 7.609 14.005 15.122 1.00 83.38 70 LYS A O 1
ATOM 557 N N . LYS A 1 71 ? 5.772 13.535 16.321 1.00 79.38 71 LYS A N 1
ATOM 558 C CA . LYS A 1 71 ? 6.225 12.274 16.924 1.00 79.38 71 LYS A CA 1
ATOM 559 C C . LYS A 1 71 ? 5.579 11.051 16.263 1.00 79.38 71 LYS A C 1
ATOM 561 O O . LYS A 1 71 ? 5.732 9.947 16.779 1.00 79.38 71 LYS A O 1
ATOM 566 N N . GLY A 1 72 ? 4.847 11.226 15.162 1.00 72.81 72 GLY A N 1
ATOM 567 C CA . GLY A 1 72 ? 4.200 10.116 14.467 1.00 72.81 72 GLY A CA 1
ATOM 568 C C . GLY A 1 72 ? 2.894 9.642 15.115 1.00 72.81 72 GLY A C 1
ATOM 569 O O . GLY A 1 72 ? 2.400 8.578 14.752 1.00 72.81 72 GLY A O 1
ATOM 570 N N . LYS A 1 73 ? 2.317 10.392 16.066 1.00 80.06 73 LYS A N 1
ATOM 571 C CA . LYS A 1 73 ? 1.058 10.021 16.733 1.00 80.06 73 LYS A CA 1
ATOM 572 C C . LYS A 1 73 ? -0.143 10.702 16.093 1.00 80.06 73 LYS A C 1
ATOM 574 O O . LYS A 1 73 ? -0.093 11.889 15.775 1.00 80.06 73 LYS A O 1
ATOM 579 N N . TYR A 1 74 ? -1.242 9.966 15.955 1.00 82.25 74 TYR A N 1
ATOM 580 C CA . TYR A 1 74 ? -2.506 10.528 15.490 1.00 82.25 74 TYR A CA 1
ATOM 581 C C . TYR A 1 74 ? -3.015 11.602 16.458 1.00 82.25 74 TYR A C 1
ATOM 583 O O . TYR A 1 74 ? -3.106 11.385 17.668 1.00 82.25 74 TYR A O 1
ATOM 591 N N . LYS A 1 75 ? -3.371 12.767 15.916 1.00 83.75 75 LYS A N 1
ATOM 592 C CA . LYS A 1 75 ? -4.027 13.854 16.642 1.00 83.75 75 LYS A CA 1
ATOM 593 C C . LYS A 1 75 ? -5.517 13.558 16.737 1.00 83.75 75 LYS A C 1
ATOM 595 O O . LYS A 1 75 ? -6.311 14.032 15.929 1.00 83.75 75 LYS A O 1
ATOM 600 N N . ILE A 1 76 ? -5.861 12.737 17.718 1.00 81.62 76 ILE A N 1
ATOM 601 C CA . ILE A 1 76 ? -7.235 12.346 18.014 1.00 81.62 76 ILE A CA 1
ATOM 602 C C . ILE A 1 76 ? -7.731 13.238 19.149 1.00 81.62 76 ILE A C 1
ATOM 604 O O . ILE A 1 76 ? -7.334 13.063 20.305 1.00 81.62 76 ILE A O 1
ATOM 608 N N . ASN A 1 77 ? -8.602 14.188 18.815 1.00 70.75 77 ASN A N 1
ATOM 609 C CA . ASN A 1 77 ? -9.294 15.019 19.795 1.00 70.75 77 ASN A CA 1
ATOM 610 C C . ASN A 1 77 ? -10.487 14.235 20.343 1.00 70.75 77 ASN A C 1
ATOM 612 O O . ASN A 1 77 ? -11.618 14.499 19.963 1.00 70.75 77 ASN A O 1
ATOM 616 N N . ALA A 1 78 ? -10.208 13.248 21.192 1.00 71.00 78 ALA A N 1
ATOM 617 C CA . ALA A 1 78 ? -11.236 12.495 21.894 1.00 71.00 78 ALA A CA 1
ATOM 618 C C . ALA A 1 78 ? -11.168 12.797 23.389 1.00 71.00 78 ALA A C 1
ATOM 620 O O . ALA A 1 78 ? -10.104 12.669 24.004 1.00 71.00 78 ALA A O 1
ATOM 621 N N . SER A 1 79 ? -12.299 13.227 23.949 1.00 72.00 79 SER A N 1
ATOM 622 C CA . SER A 1 79 ? -12.425 13.562 25.376 1.00 72.00 79 SER A CA 1
ATOM 623 C C . SER A 1 79 ? -12.648 12.315 26.238 1.00 72.00 79 SER A C 1
ATOM 625 O O . SER A 1 79 ? -12.313 12.304 27.424 1.00 72.00 79 SER A O 1
ATOM 627 N N . ALA A 1 80 ? -13.162 11.244 25.630 1.00 78.44 80 ALA A N 1
ATOM 628 C CA . ALA A 1 80 ? -13.461 9.990 26.295 1.00 78.44 80 ALA A CA 1
ATOM 629 C C . ALA A 1 80 ? -12.235 9.065 26.442 1.00 78.44 80 ALA A C 1
ATOM 631 O O . ALA A 1 80 ? -11.227 9.190 25.738 1.00 78.44 80 ALA A O 1
ATOM 632 N N . LYS A 1 81 ? -12.345 8.087 27.354 1.00 79.31 81 LYS A N 1
ATOM 633 C CA . LYS A 1 81 ? -11.368 7.003 27.574 1.00 79.31 81 LYS A CA 1
ATOM 634 C C . LYS A 1 81 ? -11.964 5.633 27.220 1.00 79.31 81 LYS A C 1
ATOM 636 O O . LYS A 1 81 ? -13.182 5.469 27.148 1.00 79.31 81 LYS A O 1
ATOM 641 N N . GLY A 1 82 ? -11.099 4.641 27.000 1.00 81.75 82 GLY A N 1
ATOM 642 C CA . GLY A 1 82 ? -11.494 3.244 26.791 1.00 81.75 82 GLY A CA 1
ATOM 643 C C . GLY A 1 82 ? -12.456 3.035 25.614 1.00 81.75 82 GLY A C 1
ATOM 644 O O . GLY A 1 82 ? -12.212 3.502 24.502 1.00 81.75 82 GLY A O 1
ATOM 645 N N . LYS A 1 83 ? -13.565 2.324 25.853 1.00 84.94 83 LYS A N 1
ATOM 646 C CA . LYS A 1 83 ? -14.554 1.973 24.814 1.00 84.94 83 LYS A CA 1
ATOM 647 C C . LYS A 1 83 ? -15.219 3.189 24.168 1.00 84.94 83 LYS A C 1
ATOM 649 O O . LYS A 1 83 ? -15.478 3.166 22.971 1.00 84.94 83 LYS A O 1
ATOM 654 N N . GLU A 1 84 ? -15.477 4.249 24.926 1.00 87.62 84 GLU A N 1
ATOM 655 C CA . GLU A 1 84 ? -16.085 5.461 24.365 1.00 87.62 84 GLU A CA 1
ATOM 656 C C . GLU A 1 84 ? -15.100 6.211 23.462 1.00 87.62 84 GLU A C 1
ATOM 658 O O . GLU A 1 84 ? -15.477 6.661 22.383 1.00 87.62 84 GLU A O 1
ATOM 663 N N . ARG A 1 85 ? -13.804 6.208 23.812 1.00 88.12 85 ARG A N 1
ATOM 664 C CA . ARG A 1 85 ? -12.740 6.702 22.922 1.00 88.12 85 ARG A CA 1
ATOM 665 C C . ARG A 1 85 ? -12.706 5.935 21.602 1.00 88.12 85 ARG A C 1
ATOM 667 O O . ARG A 1 85 ? -12.581 6.545 20.548 1.00 88.12 85 ARG A O 1
ATOM 674 N N . TYR A 1 86 ? -12.828 4.607 21.648 1.00 89.94 86 TYR A N 1
ATOM 675 C CA . TYR A 1 86 ? -12.870 3.775 20.440 1.00 89.94 86 TYR A CA 1
ATOM 676 C C . TYR A 1 86 ? -14.011 4.185 19.505 1.00 89.94 86 TYR A C 1
ATOM 678 O O . TYR A 1 86 ? -13.781 4.400 18.317 1.00 89.94 86 TYR A O 1
ATOM 686 N N . LYS A 1 87 ? -15.224 4.348 20.050 1.00 91.38 87 LYS A N 1
ATOM 687 C CA . LYS A 1 87 ? -16.399 4.778 19.280 1.00 91.38 87 LYS A CA 1
ATOM 688 C C . LYS A 1 87 ? -16.208 6.167 18.677 1.00 91.38 87 LYS A C 1
ATOM 690 O O . LYS A 1 87 ? -16.524 6.367 17.509 1.00 91.38 87 LYS A O 1
ATOM 695 N N . GLU A 1 88 ? -15.667 7.105 19.454 1.00 91.00 88 GLU A N 1
ATOM 696 C CA . GLU A 1 88 ? -15.378 8.467 18.998 1.00 91.00 88 GLU A CA 1
ATOM 697 C C . GLU A 1 88 ? -14.364 8.471 17.845 1.00 91.00 88 GLU A C 1
ATOM 699 O O . GLU A 1 88 ? -14.576 9.155 16.844 1.00 91.00 88 GLU A O 1
ATOM 704 N N . ILE A 1 89 ? -13.311 7.647 17.933 1.00 91.62 89 ILE A N 1
ATOM 705 C CA . ILE A 1 89 ? -12.329 7.488 16.854 1.00 91.62 89 ILE A CA 1
ATOM 706 C C . ILE A 1 89 ? -12.996 6.938 15.595 1.00 91.62 89 ILE A C 1
ATOM 708 O O . ILE A 1 89 ? -12.889 7.553 14.540 1.00 91.62 89 ILE A O 1
ATOM 712 N N . VAL A 1 90 ? -13.705 5.812 15.698 1.00 92.94 90 VAL A N 1
ATOM 713 C CA . VAL A 1 90 ? -14.354 5.167 14.543 1.00 92.94 90 VAL A CA 1
ATOM 714 C C . VAL A 1 90 ? -15.357 6.108 13.869 1.00 92.94 90 VAL A C 1
ATOM 716 O O . VAL A 1 90 ? -15.419 6.161 12.646 1.00 92.94 90 VAL A O 1
ATOM 719 N N . ARG A 1 91 ? -16.104 6.900 14.648 1.00 91.75 91 ARG A N 1
ATOM 720 C CA . ARG A 1 91 ? -17.111 7.831 14.124 1.00 91.75 91 ARG A CA 1
ATOM 721 C C . ARG A 1 91 ? -16.515 9.070 13.452 1.00 91.75 91 ARG A C 1
ATOM 723 O O . ARG A 1 91 ? -17.072 9.540 12.465 1.00 91.75 91 ARG A O 1
ATOM 730 N N . ASN A 1 92 ? -15.428 9.617 13.997 1.00 91.56 92 ASN A N 1
ATOM 731 C CA . ASN A 1 92 ? -14.890 10.915 13.571 1.00 91.56 92 ASN A CA 1
ATOM 732 C C . ASN A 1 92 ? -13.674 10.804 12.636 1.00 91.56 92 ASN A C 1
ATOM 734 O O . ASN A 1 92 ? -13.299 11.794 12.010 1.00 91.56 92 ASN A O 1
ATOM 738 N N . HIS A 1 93 ? -13.051 9.626 12.540 1.00 93.12 93 HIS A N 1
ATOM 739 C CA . HIS A 1 93 ? -11.816 9.403 11.789 1.00 93.12 93 HIS A CA 1
ATOM 740 C C . HIS A 1 93 ? -11.978 8.247 10.786 1.00 93.12 93 HIS A C 1
ATOM 742 O O . HIS A 1 93 ? -11.543 7.123 11.059 1.00 93.12 93 HIS A O 1
ATOM 748 N N . PRO A 1 94 ? -12.579 8.496 9.608 1.00 93.00 94 PRO A N 1
ATOM 749 C CA . PRO A 1 94 ? -12.924 7.437 8.658 1.00 93.00 94 PRO A CA 1
ATOM 750 C C . PRO A 1 94 ? -11.699 6.707 8.084 1.00 93.00 94 PRO A C 1
ATOM 752 O O . PRO A 1 94 ? -11.763 5.517 7.782 1.00 93.00 94 PRO A O 1
ATOM 755 N N . ASP A 1 95 ? -10.538 7.362 7.985 1.00 94.00 95 ASP A N 1
ATOM 756 C CA . ASP A 1 95 ? -9.308 6.691 7.560 1.00 94.00 95 ASP A CA 1
ATOM 757 C C . ASP A 1 95 ? -8.778 5.708 8.620 1.00 94.00 95 ASP A C 1
ATOM 759 O O . ASP A 1 95 ? -8.200 4.677 8.271 1.00 94.00 95 ASP A O 1
ATOM 763 N N . LEU A 1 96 ? -8.991 5.991 9.909 1.00 94.19 96 LEU A N 1
ATOM 764 C CA . LEU A 1 96 ? -8.660 5.078 11.006 1.00 94.19 96 LEU A CA 1
ATOM 765 C C . LEU A 1 96 ? -9.699 3.970 11.154 1.00 94.19 96 LEU A C 1
ATOM 767 O O . LEU A 1 96 ? -9.339 2.850 11.518 1.00 94.19 96 LEU A O 1
ATOM 771 N N . ASP A 1 97 ? -10.961 4.259 10.839 1.00 95.19 97 ASP A N 1
ATOM 772 C CA . ASP A 1 97 ? -12.005 3.248 10.713 1.00 95.19 97 ASP A CA 1
ATOM 773 C C . ASP A 1 97 ? -11.624 2.212 9.641 1.00 95.19 97 ASP A C 1
ATOM 775 O O . ASP A 1 97 ? -11.523 1.022 9.939 1.00 95.19 97 ASP A O 1
ATOM 779 N N . LEU A 1 98 ? -11.306 2.666 8.425 1.00 95.50 98 LEU A N 1
ATOM 780 C CA . LEU A 1 98 ? -11.041 1.801 7.271 1.00 95.50 98 LEU A CA 1
ATOM 781 C C . LEU A 1 98 ? -9.666 1.127 7.289 1.00 95.50 98 LEU A C 1
ATOM 783 O O . LEU A 1 98 ? -9.540 -0.026 6.864 1.00 95.50 98 LEU A O 1
ATOM 787 N N . PHE A 1 99 ? -8.630 1.820 7.773 1.00 95.31 99 PHE A N 1
ATOM 788 C CA . PHE A 1 99 ? -7.253 1.314 7.770 1.00 95.31 99 PHE A CA 1
ATOM 789 C C . PHE A 1 99 ? -6.732 0.896 9.148 1.00 95.31 99 PHE A C 1
ATOM 791 O O . PHE A 1 99 ? -5.585 0.446 9.272 1.00 95.31 99 PHE A O 1
ATOM 798 N N . GLY A 1 100 ? -7.571 0.974 10.174 1.00 93.69 100 GLY A N 1
ATOM 799 C CA . GLY A 1 100 ? -7.211 0.611 11.532 1.00 93.69 100 GLY A CA 1
ATOM 800 C C . GLY A 1 100 ? -6.226 1.581 12.184 1.00 93.69 100 GLY A C 1
ATOM 801 O O . GLY A 1 100 ? -5.590 2.429 11.553 1.00 93.69 100 GLY A O 1
ATOM 802 N N . PHE A 1 101 ? -6.079 1.412 13.491 1.00 91.88 101 PHE A N 1
ATOM 803 C CA . PHE A 1 101 ? -5.163 2.180 14.320 1.00 91.88 101 PHE A CA 1
ATOM 804 C C . PHE A 1 101 ? -4.719 1.350 15.523 1.00 91.88 101 PHE A C 1
A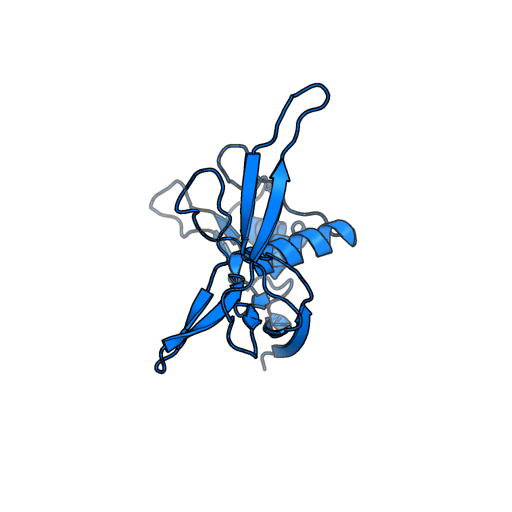TOM 806 O O . PHE A 1 101 ? -5.327 0.334 15.872 1.00 91.88 101 PHE A O 1
ATOM 813 N N . MET A 1 102 ? -3.645 1.796 16.162 1.00 89.31 102 MET A N 1
ATOM 814 C CA . MET A 1 102 ? -3.183 1.260 17.432 1.00 89.31 102 MET A CA 1
ATOM 815 C C . MET A 1 102 ? -2.693 2.424 18.285 1.00 89.31 102 MET A C 1
ATOM 817 O O . MET A 1 102 ? -1.730 3.099 17.922 1.00 89.31 102 MET A O 1
ATOM 821 N N . GLU A 1 103 ? -3.365 2.668 19.401 1.00 83.56 103 GLU A N 1
ATOM 822 C CA . GLU A 1 103 ? -2.938 3.626 20.412 1.00 83.56 103 GLU A CA 1
ATOM 823 C C . GLU A 1 103 ? -2.268 2.851 21.549 1.00 83.56 103 GLU A C 1
ATOM 825 O O . GLU A 1 103 ? -2.912 2.098 22.282 1.00 83.56 103 GLU A O 1
ATOM 830 N N . ALA A 1 104 ? -0.944 2.991 21.650 1.00 76.62 104 ALA A N 1
ATOM 831 C CA . ALA A 1 104 ? -0.177 2.393 22.734 1.00 76.62 104 ALA A CA 1
ATOM 832 C C . ALA A 1 104 ? -0.556 3.060 24.062 1.00 76.62 104 ALA A C 1
ATOM 834 O O . ALA A 1 104 ? -0.520 4.292 24.165 1.00 76.62 104 ALA A O 1
ATOM 835 N N . VAL A 1 105 ? -0.889 2.256 25.073 1.00 69.56 105 VAL A N 1
ATOM 836 C CA . VAL A 1 105 ? -1.177 2.780 26.411 1.00 69.56 105 VAL A CA 1
ATOM 837 C C . VAL A 1 105 ? 0.125 3.106 27.128 1.00 69.56 105 VAL A C 1
ATOM 839 O O . VAL A 1 105 ? 1.150 2.467 26.902 1.00 69.56 105 VAL A O 1
ATOM 842 N N . ARG A 1 106 ? 0.098 4.154 27.954 1.00 61.59 106 ARG A N 1
ATOM 843 C CA . ARG A 1 106 ? 1.265 4.596 28.733 1.00 61.59 106 ARG A CA 1
ATOM 844 C C . ARG A 1 106 ? 1.403 3.867 30.070 1.00 61.59 106 ARG A C 1
ATOM 846 O O . ARG A 1 106 ? 2.464 3.953 30.672 1.00 61.59 106 ARG A O 1
ATOM 853 N N . GLU A 1 107 ? 0.353 3.188 30.522 1.00 61.78 107 GLU A N 1
ATOM 854 C CA . GLU A 1 107 ? 0.296 2.499 31.812 1.00 61.78 107 GLU A CA 1
ATOM 855 C C . GLU A 1 107 ? 0.240 0.981 31.603 1.00 61.78 107 GLU A C 1
ATOM 857 O O . GLU A 1 107 ? -0.483 0.491 30.738 1.00 61.78 107 GLU A O 1
ATOM 862 N N . GLU A 1 108 ? 0.992 0.234 32.414 1.00 57.59 108 GLU A N 1
ATOM 863 C CA . GLU A 1 108 ? 1.237 -1.211 32.252 1.00 57.59 108 GLU A CA 1
ATOM 864 C C . GLU A 1 108 ? -0.012 -2.101 32.400 1.00 57.59 108 GLU A C 1
ATOM 866 O O . GLU A 1 108 ? 0.030 -3.280 32.055 1.00 57.59 108 GLU A O 1
ATOM 871 N N . LYS A 1 109 ? -1.129 -1.565 32.912 1.00 57.97 109 LYS A N 1
ATOM 872 C CA . LYS A 1 109 ? -2.339 -2.337 33.254 1.00 57.97 109 LYS A CA 1
ATOM 873 C C . LYS A 1 109 ? -3.488 -2.221 32.249 1.00 57.97 109 LYS A C 1
ATOM 875 O O . LYS A 1 109 ? -4.509 -2.880 32.433 1.00 57.97 109 LYS A O 1
ATOM 880 N N . GLU A 1 110 ? -3.349 -1.420 31.196 1.00 64.38 110 GLU A N 1
ATOM 881 C CA . GLU A 1 110 ? -4.395 -1.240 30.185 1.00 64.38 110 GLU A CA 1
ATOM 882 C C . GLU A 1 110 ? -3.985 -1.846 28.834 1.00 64.38 110 GLU A C 1
ATOM 884 O O . GLU A 1 110 ? -2.857 -1.695 28.366 1.00 64.38 110 GLU A O 1
ATOM 889 N N . MET A 1 111 ? -4.922 -2.537 28.176 1.00 69.44 111 MET A N 1
ATOM 890 C CA . MET A 1 111 ? -4.703 -3.058 26.825 1.00 69.44 111 MET A CA 1
ATOM 891 C C . MET A 1 111 ? -4.694 -1.922 25.797 1.00 69.44 111 MET A C 1
ATOM 893 O O . MET A 1 111 ? -5.537 -1.027 25.842 1.00 69.44 111 MET A O 1
ATOM 897 N N . ALA A 1 112 ? -3.768 -1.994 24.834 1.00 80.44 112 ALA A N 1
ATOM 898 C CA . ALA A 1 112 ? -3.682 -1.043 23.727 1.00 80.44 112 ALA A CA 1
ATOM 899 C C . ALA A 1 112 ? -5.021 -0.913 22.993 1.00 80.44 112 ALA A C 1
ATOM 901 O O . ALA A 1 112 ? -5.626 -1.914 22.596 1.00 80.44 112 ALA A O 1
ATOM 902 N N . LEU A 1 113 ? -5.461 0.328 22.769 1.00 87.25 113 LEU A N 1
ATOM 903 C CA . LEU A 1 113 ? -6.669 0.590 21.998 1.00 87.25 113 LEU A CA 1
ATOM 904 C C . LEU A 1 113 ? -6.366 0.298 20.532 1.00 87.25 113 LEU A C 1
ATOM 906 O O . LEU A 1 113 ? -5.562 0.988 19.904 1.00 87.25 113 LEU A O 1
ATOM 910 N N . ARG A 1 114 ? -6.977 -0.751 19.988 1.00 90.69 114 ARG A N 1
ATOM 911 C CA . ARG A 1 114 ? -6.633 -1.265 18.666 1.00 90.69 114 ARG A CA 1
ATOM 912 C C . ARG A 1 114 ? -7.870 -1.464 17.816 1.00 90.69 114 ARG A C 1
ATOM 914 O O . ARG A 1 114 ? -8.833 -2.082 18.252 1.00 90.69 114 ARG A O 1
ATOM 921 N N . ARG A 1 115 ? -7.765 -1.049 16.557 1.00 92.81 115 ARG A N 1
ATOM 922 C CA . ARG A 1 115 ? -8.683 -1.430 15.490 1.00 92.81 115 ARG A CA 1
ATOM 923 C C . ARG A 1 115 ? -7.940 -2.201 14.417 1.00 92.81 115 ARG A C 1
ATOM 925 O O . ARG A 1 115 ? -6.982 -1.701 13.822 1.00 92.81 115 ARG A O 1
ATOM 932 N N . TRP A 1 116 ? -8.389 -3.420 14.155 1.00 93.94 116 TRP A N 1
ATOM 933 C CA . TRP A 1 116 ? -7.936 -4.169 12.992 1.00 93.94 116 TRP A CA 1
ATOM 934 C C . TRP A 1 116 ? -8.516 -3.556 11.734 1.00 93.94 116 TRP A C 1
ATOM 936 O O . TRP A 1 116 ? -9.708 -3.295 11.682 1.00 93.94 116 TRP A O 1
ATOM 946 N N . SER A 1 117 ? -7.676 -3.368 10.722 1.00 96.06 117 SER A N 1
ATOM 947 C CA . SER A 1 117 ? -8.096 -2.778 9.457 1.00 96.06 117 SER A CA 1
ATOM 948 C C . SER A 1 117 ? -9.196 -3.597 8.768 1.00 96.06 117 SER A C 1
ATOM 950 O O . SER A 1 117 ? -8.918 -4.740 8.361 1.00 96.06 117 SER A O 1
ATOM 952 N N . PRO A 1 118 ? -10.396 -3.026 8.559 1.00 96.81 118 PRO A N 1
ATOM 953 C CA . PRO A 1 118 ? -11.412 -3.613 7.690 1.00 96.81 118 PRO A CA 1
ATOM 954 C C . PRO A 1 118 ? -10.927 -3.749 6.244 1.00 96.81 118 PRO A C 1
ATOM 956 O O . PRO A 1 118 ? -11.193 -4.768 5.609 1.00 96.81 118 PRO A O 1
ATOM 959 N N . VAL A 1 119 ? -10.143 -2.778 5.753 1.00 97.19 119 VAL A N 1
ATOM 960 C CA . VAL A 1 119 ? -9.595 -2.772 4.388 1.00 97.19 119 VAL A CA 1
ATOM 961 C C . VAL A 1 119 ? -8.176 -3.336 4.371 1.00 97.19 119 VAL A C 1
ATOM 963 O O . VAL A 1 119 ? -7.244 -2.761 4.941 1.00 97.19 119 VAL A O 1
ATOM 966 N N . LYS A 1 120 ? -7.980 -4.472 3.711 1.00 96.44 120 LYS A N 1
ATOM 967 C CA . LYS A 1 120 ? -6.673 -5.116 3.532 1.00 96.44 120 LYS A CA 1
ATOM 968 C C . LYS A 1 120 ? -6.290 -5.051 2.066 1.00 96.44 120 LYS A C 1
ATOM 970 O O . LYS A 1 120 ? -7.133 -5.247 1.199 1.00 96.44 120 LYS A O 1
ATOM 975 N N . VAL A 1 121 ? -5.018 -4.791 1.798 1.00 96.69 121 VAL A N 1
ATOM 976 C CA . VAL A 1 121 ? -4.496 -4.716 0.433 1.00 96.69 121 VAL A CA 1
ATOM 977 C C . VAL A 1 121 ? -3.353 -5.703 0.277 1.00 96.69 121 VAL A C 1
ATOM 979 O O . VAL A 1 121 ? -2.528 -5.844 1.184 1.00 96.69 121 VAL A O 1
ATOM 982 N N . SER A 1 122 ? -3.296 -6.383 -0.862 1.00 95.75 122 SER A N 1
ATOM 983 C CA . SER A 1 122 ? -2.077 -7.065 -1.276 1.00 95.75 122 SER A CA 1
ATOM 984 C C . SER A 1 122 ? -1.046 -6.029 -1.732 1.00 95.75 122 SER A C 1
ATOM 986 O O . SER A 1 122 ? -1.407 -4.912 -2.111 1.00 95.75 122 SER A O 1
ATOM 988 N N . PRO A 1 123 ? 0.241 -6.389 -1.772 1.00 94.75 123 PRO A N 1
ATOM 989 C CA . PRO A 1 123 ? 1.182 -5.660 -2.604 1.00 94.75 123 PRO A CA 1
ATOM 990 C C . PRO A 1 123 ? 0.741 -5.672 -4.072 1.00 94.75 123 PRO A C 1
ATOM 992 O O . PRO A 1 123 ? 0.007 -6.571 -4.500 1.00 94.75 123 PRO A O 1
ATOM 995 N N . LEU A 1 124 ? 1.218 -4.692 -4.835 1.00 95.00 124 LEU A N 1
ATOM 996 C CA . LEU A 1 124 ? 1.053 -4.663 -6.284 1.00 95.00 124 LEU A CA 1
ATOM 997 C C . LEU A 1 124 ? 2.281 -5.311 -6.925 1.00 95.00 124 LEU A C 1
ATOM 999 O O . LEU A 1 124 ? 3.404 -4.919 -6.609 1.00 95.00 124 LEU A O 1
ATOM 1003 N N . ILE A 1 125 ? 2.087 -6.284 -7.811 1.00 95.75 125 ILE A N 1
ATOM 1004 C CA . ILE A 1 125 ? 3.190 -7.020 -8.452 1.00 95.75 125 ILE A CA 1
ATOM 1005 C C . ILE A 1 125 ? 3.014 -6.971 -9.968 1.00 95.75 125 ILE A C 1
ATOM 1007 O O . ILE A 1 125 ? 1.890 -7.121 -10.449 1.00 95.75 125 ILE A O 1
ATOM 1011 N N . SER A 1 126 ? 4.090 -6.756 -10.727 1.00 95.81 126 SER A N 1
ATOM 1012 C CA . SER A 1 126 ? 4.023 -6.809 -12.190 1.00 95.81 126 SER A CA 1
ATOM 1013 C C . SER A 1 126 ? 3.631 -8.199 -12.701 1.00 95.81 126 SER A C 1
ATOM 1015 O O . SER A 1 126 ? 3.925 -9.214 -12.074 1.00 95.81 126 SER A O 1
ATOM 1017 N N . ILE A 1 127 ? 2.938 -8.251 -13.840 1.00 95.62 127 ILE A N 1
ATOM 1018 C CA . ILE A 1 127 ? 2.605 -9.509 -14.519 1.00 95.62 127 ILE A CA 1
ATOM 1019 C C . ILE A 1 127 ? 3.827 -10.021 -15.270 1.00 95.62 127 ILE A C 1
ATOM 1021 O O . ILE A 1 127 ? 4.146 -11.203 -15.186 1.00 95.62 127 ILE A O 1
ATOM 1025 N N . TYR A 1 128 ? 4.505 -9.132 -15.997 1.00 94.62 128 TYR A N 1
ATOM 1026 C CA . TYR A 1 128 ? 5.683 -9.495 -16.769 1.00 94.62 128 TYR A CA 1
ATOM 1027 C C . TYR A 1 128 ? 6.965 -9.213 -15.979 1.00 94.62 128 TYR A C 1
ATOM 1029 O O . TYR A 1 128 ? 6.998 -8.232 -15.214 1.00 94.62 128 TYR A O 1
ATOM 1037 N N . PRO A 1 129 ? 8.013 -10.039 -16.163 1.00 94.88 129 PRO A N 1
ATOM 1038 C CA . PRO A 1 129 ? 9.318 -9.788 -15.574 1.00 94.88 129 PRO A CA 1
ATOM 1039 C C . PRO A 1 129 ? 9.893 -8.452 -16.042 1.00 94.88 129 PRO A C 1
ATOM 1041 O O . PRO A 1 129 ? 9.810 -8.108 -17.220 1.00 94.88 129 PRO A O 1
ATOM 1044 N N . TRP A 1 130 ? 10.512 -7.734 -15.117 1.00 94.06 130 TRP A N 1
ATOM 1045 C CA . TRP A 1 130 ? 11.330 -6.561 -15.383 1.00 94.06 130 TRP A CA 1
ATOM 1046 C C . TRP A 1 130 ? 12.619 -6.970 -16.099 1.00 94.06 130 TRP A C 1
ATOM 1048 O O . TRP A 1 130 ? 13.250 -7.961 -15.717 1.00 94.06 130 TRP A O 1
ATOM 1058 N N . LYS A 1 131 ? 13.017 -6.225 -17.134 1.00 91.31 131 LYS A N 1
ATOM 1059 C CA . LYS A 1 131 ? 14.141 -6.587 -18.013 1.00 91.31 131 LYS A CA 1
ATOM 1060 C C . LYS A 1 131 ? 15.333 -5.641 -17.906 1.00 91.31 131 LYS A C 1
ATOM 1062 O O . LYS A 1 131 ? 16.248 -5.727 -18.720 1.00 91.31 131 LYS A O 1
ATOM 1067 N N . GLY A 1 132 ? 15.378 -4.800 -16.876 1.00 90.50 132 GLY A N 1
ATOM 1068 C CA . GLY A 1 132 ? 16.513 -3.905 -16.644 1.00 90.50 132 GLY A CA 1
ATOM 1069 C C . GLY A 1 132 ? 16.288 -2.484 -17.146 1.00 90.50 132 GLY A C 1
ATOM 1070 O O . GLY A 1 132 ? 17.255 -1.744 -17.319 1.00 90.50 132 GLY A O 1
ATOM 1071 N N . GLU A 1 133 ? 15.040 -2.108 -17.421 1.00 90.69 133 GLU A N 1
ATOM 1072 C CA . GLU A 1 133 ? 14.711 -0.821 -18.012 1.00 90.69 133 GLU A CA 1
ATOM 1073 C C . GLU A 1 133 ? 15.093 0.330 -17.078 1.00 90.69 133 GLU A C 1
ATOM 1075 O O . GLU A 1 133 ? 14.813 0.328 -15.874 1.00 90.69 133 GLU A O 1
ATOM 1080 N N . SER A 1 134 ? 15.724 1.350 -17.654 1.00 91.88 134 SER A N 1
ATOM 1081 C CA . SER A 1 134 ? 16.097 2.561 -16.938 1.00 91.88 134 SER A CA 1
ATOM 1082 C C . SER A 1 134 ? 16.009 3.782 -17.831 1.00 91.88 134 SER A C 1
ATOM 1084 O O . SER A 1 134 ? 16.401 3.720 -18.994 1.00 91.88 134 SER A O 1
ATOM 1086 N N . ASP A 1 135 ? 15.575 4.886 -17.245 1.00 90.94 135 ASP A N 1
ATOM 1087 C CA . ASP A 1 135 ? 15.607 6.216 -17.828 1.00 90.94 135 ASP A CA 1
ATOM 1088 C C . ASP A 1 135 ? 16.849 6.980 -17.336 1.00 90.94 135 ASP A C 1
ATOM 1090 O O . ASP A 1 135 ? 17.219 6.902 -16.158 1.00 90.94 135 ASP A O 1
ATOM 1094 N N . LEU A 1 136 ? 17.521 7.687 -18.245 1.00 90.88 136 LEU A N 1
ATOM 1095 C CA . LEU A 1 136 ? 18.720 8.475 -17.962 1.00 90.88 136 LEU A CA 1
ATOM 1096 C C . LEU A 1 136 ? 18.367 9.957 -18.016 1.00 90.88 136 LEU A C 1
ATOM 1098 O O . LEU A 1 136 ? 18.286 10.571 -19.079 1.00 90.88 136 LEU A O 1
ATOM 1102 N N . LEU A 1 137 ? 18.196 10.539 -16.836 1.00 89.94 137 LEU A N 1
ATOM 1103 C CA . LEU A 1 137 ? 17.852 11.939 -16.665 1.00 89.94 137 LEU A CA 1
ATOM 1104 C C . LEU A 1 137 ? 19.118 12.789 -16.580 1.00 89.94 137 LEU A C 1
ATOM 1106 O O . LEU A 1 137 ? 20.126 12.378 -16.007 1.00 89.94 137 LEU A O 1
ATOM 1110 N N . THR A 1 138 ? 19.043 14.016 -17.094 1.00 87.81 138 THR A N 1
ATOM 1111 C CA . THR A 1 138 ? 20.079 15.032 -16.873 1.00 87.81 138 THR A CA 1
ATOM 1112 C C . THR A 1 138 ? 19.565 16.069 -15.890 1.00 87.81 138 THR A C 1
ATOM 1114 O O . THR A 1 138 ? 18.635 16.818 -16.188 1.00 87.81 138 THR A O 1
ATOM 1117 N N . ARG A 1 139 ? 20.185 16.144 -14.714 1.00 83.31 139 ARG A N 1
ATOM 1118 C CA . ARG A 1 139 ? 19.896 17.181 -13.728 1.00 83.31 139 ARG A CA 1
ATOM 1119 C C . ARG A 1 139 ? 20.813 18.368 -13.982 1.00 83.31 139 ARG A C 1
ATOM 1121 O O . ARG A 1 139 ? 22.011 18.317 -13.703 1.00 83.31 139 ARG A O 1
ATOM 1128 N N . ARG A 1 140 ? 20.228 19.447 -14.498 1.00 84.38 140 ARG A N 1
ATOM 1129 C CA . ARG A 1 140 ? 20.926 20.700 -14.786 1.00 84.38 140 ARG A CA 1
ATOM 1130 C C . ARG A 1 140 ? 20.297 21.846 -14.007 1.00 84.38 140 ARG A C 1
ATOM 1132 O O . ARG A 1 140 ? 19.076 21.961 -13.974 1.00 84.38 140 ARG A O 1
ATOM 1139 N N . LYS A 1 141 ? 21.123 22.690 -13.390 1.00 81.31 141 LYS A N 1
ATOM 1140 C CA . LYS A 1 141 ? 20.673 23.977 -12.848 1.00 81.31 141 LYS A CA 1
ATOM 1141 C C . LYS A 1 141 ? 20.834 25.056 -13.913 1.00 81.31 141 LYS A C 1
ATOM 1143 O O . LYS A 1 141 ? 21.759 24.996 -14.726 1.00 81.31 141 LYS A O 1
ATOM 1148 N N . GLU A 1 142 ? 19.932 26.027 -13.912 1.00 82.81 142 GLU A N 1
ATOM 1149 C CA . GLU A 1 142 ? 20.0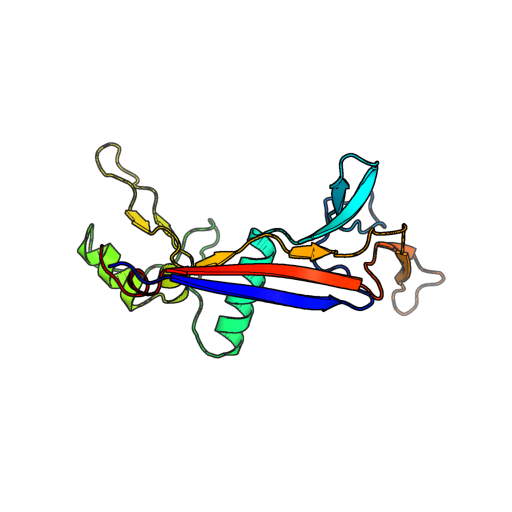08 27.175 -14.813 1.00 82.81 142 GLU A CA 1
ATOM 1150 C C . GLU A 1 142 ? 21.356 27.902 -14.634 1.00 82.81 142 GLU A C 1
ATOM 1152 O O . GLU A 1 142 ? 21.811 28.113 -13.511 1.00 82.81 142 GLU A O 1
ATOM 1157 N N . GLY A 1 143 ? 22.046 28.196 -15.743 1.00 80.75 143 GLY A N 1
ATOM 1158 C CA . GLY A 1 143 ? 23.376 28.824 -15.742 1.00 80.75 143 GLY A CA 1
ATOM 1159 C C . GLY A 1 143 ? 24.581 27.890 -15.520 1.00 80.75 143 GLY A C 1
ATOM 1160 O O . GLY A 1 143 ? 25.716 28.342 -15.646 1.00 80.75 143 GLY A O 1
ATOM 1161 N N . GLN A 1 144 ? 24.388 26.595 -15.238 1.00 81.69 144 GLN A N 1
ATOM 1162 C CA . GLN A 1 144 ? 25.495 25.648 -15.024 1.00 81.69 144 GLN A CA 1
ATOM 1163 C C . GLN A 1 144 ? 25.997 25.027 -16.343 1.00 81.69 144 GLN A C 1
ATOM 1165 O O . GLN A 1 144 ? 25.217 24.497 -17.138 1.00 81.69 144 GLN A O 1
ATOM 1170 N N . ALA A 1 145 ? 27.314 25.024 -16.578 1.00 76.56 145 ALA A N 1
ATOM 1171 C CA . ALA A 1 145 ? 27.936 24.228 -17.643 1.00 76.56 145 ALA A CA 1
ATOM 1172 C C . ALA A 1 145 ? 28.004 22.742 -17.231 1.00 76.56 145 ALA A C 1
ATOM 1174 O O . ALA A 1 145 ? 28.462 22.427 -16.135 1.00 76.56 145 ALA A O 1
ATOM 1175 N N . GLY A 1 146 ? 27.538 21.832 -18.096 1.00 77.44 146 GLY A N 1
ATOM 1176 C CA . GLY A 1 146 ? 27.378 20.404 -17.765 1.00 77.44 146 GLY A CA 1
ATOM 1177 C C . GLY A 1 146 ? 26.124 20.103 -16.930 1.00 77.44 146 GLY A C 1
ATOM 1178 O O . GLY A 1 146 ? 25.352 21.012 -16.630 1.00 77.44 146 GLY A O 1
ATOM 1179 N N . GLY A 1 147 ? 25.903 18.828 -16.592 1.00 80.50 147 GLY A N 1
ATOM 1180 C CA . GLY A 1 147 ? 24.795 18.352 -15.755 1.00 80.50 147 GLY A CA 1
ATOM 1181 C C . GLY A 1 147 ? 25.063 16.946 -15.214 1.00 80.50 147 GLY A C 1
ATOM 1182 O O . GLY A 1 147 ? 25.796 16.177 -15.835 1.00 80.50 147 GLY A O 1
ATOM 1183 N N . ASP A 1 148 ? 24.481 16.617 -14.060 1.00 86.38 148 ASP A N 1
ATOM 1184 C CA . ASP A 1 148 ? 24.623 15.282 -13.473 1.00 86.38 148 ASP A CA 1
ATOM 1185 C C . ASP A 1 148 ? 23.702 14.296 -14.191 1.00 86.38 148 ASP A C 1
ATOM 1187 O O . ASP A 1 148 ? 22.514 14.576 -14.380 1.00 86.38 148 ASP A O 1
ATOM 1191 N N . LEU A 1 149 ? 24.217 13.111 -14.513 1.00 88.19 149 LEU A N 1
ATOM 1192 C CA . LEU A 1 149 ? 23.384 12.000 -14.962 1.00 88.19 149 LEU A CA 1
ATOM 1193 C C . LEU A 1 149 ? 22.749 11.308 -13.756 1.00 88.19 149 LEU A C 1
ATOM 1195 O O . LEU A 1 149 ? 23.442 10.934 -12.808 1.00 88.19 149 LEU A O 1
ATOM 1199 N N . VAL A 1 150 ? 21.434 11.116 -13.812 1.00 90.19 150 VAL A N 1
ATOM 1200 C CA . VAL A 1 150 ? 20.656 10.371 -12.821 1.00 90.19 150 VAL A CA 1
ATOM 1201 C C . VAL A 1 150 ? 19.981 9.205 -13.526 1.00 90.19 150 VAL A C 1
ATOM 1203 O O . VAL A 1 150 ? 19.218 9.400 -14.468 1.00 90.19 150 VAL A O 1
ATOM 1206 N N . LYS A 1 151 ? 20.253 7.985 -13.064 1.00 91.81 151 LYS A N 1
ATOM 1207 C CA . LYS A 1 151 ? 19.634 6.770 -13.595 1.00 91.81 151 LYS A CA 1
ATOM 1208 C C . LYS A 1 151 ? 18.422 6.402 -12.753 1.00 91.81 151 LYS A C 1
ATOM 1210 O O . LYS A 1 151 ? 18.562 6.145 -11.561 1.00 91.81 151 LYS A O 1
ATOM 1215 N N . VAL A 1 152 ? 17.253 6.312 -13.368 1.00 92.44 152 VAL A N 1
ATOM 1216 C CA . VAL A 1 152 ? 16.026 5.862 -12.708 1.00 92.44 152 VAL A CA 1
ATOM 1217 C C . VAL A 1 152 ? 15.618 4.540 -13.326 1.00 92.44 152 VAL A C 1
ATOM 1219 O O . VAL A 1 152 ? 15.325 4.479 -14.512 1.00 92.44 152 VAL A O 1
ATOM 1222 N N . GLU A 1 153 ? 15.614 3.460 -12.552 1.00 93.69 153 GLU A N 1
ATOM 1223 C CA . GLU A 1 153 ? 14.976 2.224 -12.999 1.00 93.69 153 GLU A CA 1
ATOM 1224 C C . GLU A 1 153 ? 13.479 2.475 -13.179 1.00 93.69 153 GLU A C 1
ATOM 1226 O O . GLU A 1 153 ? 12.838 3.128 -12.348 1.00 93.69 153 GLU A O 1
ATOM 1231 N N . VAL A 1 154 ? 12.930 1.960 -14.275 1.00 93.19 154 VAL A N 1
ATOM 1232 C CA . VAL A 1 154 ? 11.525 2.137 -14.646 1.00 93.19 154 VAL A CA 1
ATOM 1233 C C . VAL A 1 154 ? 10.882 0.787 -14.916 1.00 93.19 154 VAL A C 1
ATOM 1235 O O . VAL A 1 154 ? 11.527 -0.149 -15.374 1.00 93.19 154 VAL A O 1
ATOM 1238 N N . ASN A 1 155 ? 9.588 0.686 -14.639 1.00 91.12 155 ASN A N 1
ATOM 1239 C CA . ASN A 1 155 ? 8.732 -0.337 -15.217 1.00 91.12 155 ASN A CA 1
ATOM 1240 C C . ASN A 1 155 ? 8.058 0.291 -16.433 1.00 91.12 155 ASN A C 1
ATOM 1242 O O . ASN A 1 155 ? 7.403 1.319 -16.279 1.00 91.12 155 ASN A O 1
ATOM 1246 N N . ALA A 1 156 ? 8.217 -0.278 -17.622 1.00 86.12 156 ALA A N 1
ATOM 1247 C CA . ALA A 1 156 ? 7.608 0.251 -18.837 1.00 86.12 156 ALA A CA 1
ATOM 1248 C C . ALA A 1 156 ? 6.691 -0.798 -19.470 1.00 86.12 156 ALA A C 1
ATOM 1250 O O . ALA A 1 156 ? 6.993 -1.986 -19.456 1.00 86.12 156 ALA A O 1
ATOM 1251 N N . PHE A 1 157 ? 5.566 -0.342 -20.029 1.00 86.69 157 PHE A N 1
ATOM 1252 C CA . PHE A 1 157 ? 4.631 -1.166 -20.806 1.00 86.69 157 PHE A CA 1
ATOM 1253 C C . PHE A 1 157 ? 4.187 -2.466 -20.112 1.00 86.69 157 PHE A C 1
ATOM 1255 O O . PHE A 1 157 ? 4.023 -3.500 -20.755 1.00 86.69 157 PHE A O 1
ATOM 1262 N N . ASN A 1 158 ? 3.962 -2.413 -18.799 1.00 92.19 158 ASN A N 1
ATOM 1263 C CA . ASN A 1 158 ? 3.625 -3.584 -17.999 1.00 92.19 158 ASN A CA 1
ATOM 1264 C C . ASN A 1 158 ? 2.217 -3.452 -17.410 1.00 92.19 158 ASN A C 1
ATOM 1266 O O . ASN A 1 158 ? 1.599 -2.386 -17.405 1.00 92.19 158 ASN A O 1
ATOM 1270 N N . PHE A 1 159 ? 1.709 -4.553 -16.878 1.00 94.31 159 PHE A N 1
ATOM 1271 C CA . PHE A 1 159 ? 0.513 -4.564 -16.051 1.00 94.31 159 PHE A CA 1
ATOM 1272 C C . PHE A 1 159 ? 0.920 -4.958 -14.648 1.00 94.31 159 PHE A C 1
ATOM 1274 O O . PHE A 1 159 ? 1.819 -5.776 -14.464 1.00 94.31 159 PHE A O 1
ATOM 1281 N N . MET A 1 160 ? 0.254 -4.401 -13.650 1.00 94.50 160 MET A N 1
ATOM 1282 C CA . MET A 1 160 ? 0.444 -4.822 -12.276 1.00 94.50 160 MET A CA 1
ATOM 1283 C C . MET A 1 160 ? -0.871 -5.305 -11.684 1.00 94.50 160 MET A C 1
ATOM 1285 O O . MET A 1 160 ? -1.929 -4.727 -11.933 1.00 94.50 160 MET A O 1
ATOM 1289 N N . ARG A 1 161 ? -0.795 -6.387 -10.915 1.00 96.06 161 ARG A N 1
ATOM 1290 C CA . ARG A 1 161 ? -1.938 -7.034 -10.276 1.00 96.06 161 ARG A CA 1
ATOM 1291 C C . ARG A 1 161 ? -1.954 -6.752 -8.788 1.00 96.06 161 ARG A C 1
ATOM 1293 O O . ARG A 1 161 ? -0.901 -6.755 -8.146 1.00 96.06 161 ARG A O 1
ATOM 1300 N N . GLY A 1 162 ? -3.149 -6.569 -8.249 1.00 96.19 162 GLY A N 1
ATOM 1301 C CA . GLY A 1 162 ? -3.370 -6.403 -6.822 1.00 96.19 162 GLY A CA 1
ATOM 1302 C C . GLY A 1 162 ? -4.752 -6.877 -6.404 1.00 96.19 162 GLY A C 1
ATOM 1303 O O . GLY A 1 162 ? -5.610 -7.211 -7.225 1.00 96.19 162 GLY A O 1
ATOM 1304 N N . THR A 1 163 ? -4.958 -6.933 -5.096 1.00 97.50 163 THR A N 1
ATOM 1305 C CA . THR A 1 163 ? -6.226 -7.325 -4.492 1.00 97.50 163 THR A CA 1
ATOM 1306 C C . THR A 1 163 ? -6.519 -6.451 -3.284 1.00 97.50 163 THR A C 1
ATOM 1308 O O . THR A 1 163 ? -5.626 -6.161 -2.486 1.00 97.50 163 THR A O 1
ATOM 1311 N N . ILE A 1 164 ? -7.775 -6.039 -3.140 1.00 97.50 164 ILE A N 1
ATOM 1312 C CA . ILE A 1 164 ? -8.302 -5.387 -1.942 1.00 97.50 164 ILE A CA 1
ATOM 1313 C C . ILE A 1 164 ? -9.383 -6.295 -1.359 1.00 97.50 164 ILE A C 1
ATOM 1315 O O . ILE A 1 164 ? -10.273 -6.751 -2.069 1.00 97.50 164 ILE A O 1
ATOM 1319 N N . MET A 1 165 ? -9.307 -6.554 -0.059 1.00 97.56 165 MET A N 1
ATOM 1320 C CA . MET A 1 165 ? -10.349 -7.231 0.704 1.00 97.56 165 MET A CA 1
ATOM 1321 C C . MET A 1 165 ? -10.958 -6.231 1.680 1.00 97.56 165 MET A C 1
ATOM 1323 O O . MET A 1 165 ? -10.232 -5.612 2.460 1.00 97.56 165 MET A O 1
ATOM 1327 N N . VAL A 1 166 ? -12.279 -6.102 1.658 1.00 97.88 166 VAL A N 1
ATOM 1328 C CA . VAL A 1 166 ? -13.039 -5.241 2.563 1.00 97.88 166 VAL A CA 1
ATOM 1329 C C . VAL A 1 166 ? -13.981 -6.100 3.387 1.00 97.88 166 VAL A C 1
ATOM 1331 O O . VAL A 1 166 ? -14.812 -6.827 2.852 1.00 97.88 166 VAL A O 1
ATOM 1334 N N . ASP A 1 167 ? -13.837 -6.008 4.698 1.00 97.19 167 ASP A N 1
ATOM 1335 C CA . ASP A 1 167 ? -14.770 -6.561 5.671 1.00 97.19 167 ASP A CA 1
ATOM 1336 C C . ASP A 1 167 ? -15.886 -5.546 5.925 1.00 97.19 167 ASP A C 1
ATOM 1338 O O . ASP A 1 167 ? -15.701 -4.600 6.690 1.00 97.19 167 ASP A O 1
ATOM 1342 N N . VAL A 1 168 ? -17.002 -5.689 5.208 1.00 96.50 168 VAL A N 1
ATOM 1343 C CA . VAL A 1 168 ? -18.052 -4.659 5.141 1.00 96.50 168 VAL A CA 1
ATOM 1344 C C . VAL A 1 168 ? -18.715 -4.472 6.498 1.00 96.50 168 VAL A C 1
ATOM 1346 O O . VAL A 1 168 ? -18.926 -3.339 6.919 1.00 96.50 168 VAL A O 1
ATOM 1349 N N . ASP A 1 169 ? -18.957 -5.565 7.220 1.00 95.75 169 ASP A N 1
ATOM 1350 C CA . ASP A 1 169 ? -19.596 -5.508 8.537 1.00 95.75 169 ASP A CA 1
ATOM 1351 C C . ASP A 1 169 ? -18.685 -4.904 9.607 1.00 95.75 169 ASP A C 1
ATOM 1353 O O . ASP A 1 169 ? -19.163 -4.456 10.648 1.00 95.75 169 ASP A O 1
ATOM 1357 N N . ALA A 1 170 ? -17.368 -4.901 9.383 1.00 95.50 170 ALA A N 1
ATOM 1358 C CA . ALA A 1 170 ? -16.443 -4.263 10.301 1.00 95.50 170 ALA A CA 1
ATOM 1359 C C . ALA A 1 170 ? -16.456 -2.737 10.161 1.00 95.50 170 ALA A C 1
ATOM 1361 O O . ALA A 1 170 ? -16.257 -2.065 11.173 1.00 95.50 170 ALA A O 1
ATOM 1362 N N . VAL A 1 171 ? -16.681 -2.185 8.965 1.00 95.94 171 VAL A N 1
ATOM 1363 C CA . VAL A 1 171 ? -16.655 -0.731 8.708 1.00 95.94 171 VAL A CA 1
ATOM 1364 C C . VAL A 1 171 ? -17.690 -0.015 9.579 1.00 95.94 171 VAL A C 1
ATOM 1366 O O . VAL A 1 171 ? -18.845 -0.424 9.646 1.00 95.94 171 VAL A O 1
ATOM 1369 N N . GLY A 1 172 ? -17.267 1.020 10.309 1.00 94.75 172 GLY A N 1
ATOM 1370 C CA . GLY A 1 172 ? -18.116 1.751 11.255 1.00 94.75 172 GLY A CA 1
ATOM 1371 C C . GLY A 1 172 ? -18.556 0.965 12.500 1.00 94.75 172 GLY A C 1
ATOM 1372 O O . GLY A 1 172 ? -19.224 1.525 13.369 1.00 94.75 172 GLY A O 1
ATOM 1373 N N . SER A 1 173 ? -18.198 -0.318 12.623 1.00 94.38 173 SER A N 1
ATOM 1374 C CA . SER A 1 173 ? -18.590 -1.147 13.767 1.00 94.38 173 SER A CA 1
ATOM 1375 C C . SER A 1 173 ? -17.741 -0.873 15.010 1.00 94.38 173 SER A C 1
ATOM 1377 O O . SER A 1 173 ? -16.546 -0.563 14.927 1.00 94.38 173 SER A O 1
ATOM 1379 N N . TYR A 1 174 ? -18.365 -1.041 16.179 1.00 90.50 174 TYR A N 1
ATOM 1380 C CA . TYR A 1 174 ? -17.734 -0.830 17.486 1.00 90.50 174 TYR A CA 1
ATOM 1381 C C . TYR A 1 174 ? -17.266 -2.117 18.180 1.00 90.50 174 TYR A C 1
ATOM 1383 O O . TYR A 1 174 ? -16.931 -2.082 19.367 1.00 90.50 174 TYR A O 1
ATOM 1391 N N . VAL A 1 175 ? -17.291 -3.236 17.457 1.00 68.50 175 VAL A N 1
ATOM 1392 C CA . VAL A 1 175 ? -16.795 -4.539 17.920 1.00 68.50 175 VAL A CA 1
ATOM 1393 C C . VAL A 1 175 ? -15.277 -4.637 17.828 1.00 68.50 175 VAL A C 1
ATOM 1395 O O . VAL A 1 175 ? -14.656 -3.870 17.049 1.00 68.50 175 VAL A O 1
#

Secondary structure (DSSP, 8-state):
---EEEEEEEEEE-SB-SSB---SSTTEEPBPEEE-TTS-EEEEE-HHHHHHHHHHHHHHTT-PPPPB-TTS-B-------HHHHHHHHHHH-HHHHHH-EEE--SSTTS--EEE--SEEEPPEEESSPP---EEEEEE--TT-SS-EEEEEE-B-SEEEEEEEEEEGGGTT---

pLDDT: mean 89.03, std 8.36, range [57.59, 98.0]